Protein AF-A0A4Q2QUL0-F1 (afdb_monomer_lite)

Secondary structure (DSSP, 8-state):
-HIIIIIIS---GGGB-HHHHHHHHHT-SSGGGG--------TTS-HHHHHHHHHHHTTEEEEEETTEEEEEE----SS-S----TTTS-GGG--PPP----TTS-SEEEEEEE-TTT--EEEEEEEEETTEEESS--SSEEEEE-TT--SHHHHHHHHHHHHHHHHH-

Radius of gyration: 18.73 Å; chains: 1; bounding box: 38×49×44 Å

Sequence (169 aa):
VAHTWLIMGEQPVSSIDLYGLYSIAESLPDERLGYFDYTFDDENDSLGDRVQAICNAASVVAYWDDGVLTFTRDQKVDYPAAVFNRANMKTDEYKMTYEATLPGGYDGVQVSYVHPTTNNKTYINYRVLNGAIVEQEAENPNKLEIVGFRNEYQARERALRETKRLIYS

pLDDT: mean 89.58, std 9.8, range [46.41, 97.75]

Foldseek 3Di:
DCCLCCPVVVDDPQQEDPVQVVVLCVPDPDNLQQAFDADDPDPPCDSVNVVCLSQVSSQKHWDDDPSHTHIDHDDDDPDDPDDDDPVPDDVPPDDDDDDDDDPPDAQFAKEWAQEQVPRDIDIFIWGQDPNDIDRDHTPHHDYDYRHRHHDPVSRNVVRVVVRVVVNVD

Structure (mmCIF, N/CA/C/O backbone):
data_AF-A0A4Q2QUL0-F1
#
_entry.id   AF-A0A4Q2QUL0-F1
#
loop_
_atom_site.group_PDB
_atom_site.id
_atom_site.type_symbol
_atom_site.label_atom_id
_atom_site.label_alt_id
_atom_site.label_comp_id
_atom_site.label_asym_id
_atom_site.label_entity_id
_atom_site.label_seq_id
_atom_site.pdbx_PDB_ins_code
_atom_site.Cartn_x
_atom_site.Cartn_y
_atom_site.Cartn_z
_atom_site.occupancy
_atom_site.B_iso_or_equiv
_atom_site.auth_seq_id
_atom_site.auth_comp_id
_atom_site.auth_asym_id
_atom_site.auth_atom_id
_atom_site.pdbx_PDB_model_num
ATOM 1 N N . VAL A 1 1 ? 6.702 -0.985 -10.692 1.00 91.75 1 VAL A N 1
ATOM 2 C CA . VAL A 1 1 ? 7.655 -1.988 -10.156 1.00 91.75 1 VAL A CA 1
ATOM 3 C C . VAL A 1 1 ? 8.478 -2.637 -11.260 1.00 91.75 1 VAL A C 1
ATOM 5 O O . VAL A 1 1 ? 9.654 -2.323 -11.339 1.00 91.75 1 VAL A O 1
ATOM 8 N N . ALA A 1 2 ? 7.893 -3.464 -12.142 1.00 94.62 2 ALA A N 1
ATOM 9 C CA . ALA A 1 2 ? 8.657 -4.216 -13.152 1.00 94.62 2 ALA A CA 1
ATOM 10 C C . ALA A 1 2 ? 9.575 -3.336 -14.025 1.00 94.62 2 ALA A C 1
ATOM 12 O O . ALA A 1 2 ? 10.750 -3.647 -14.174 1.00 94.62 2 ALA A O 1
ATOM 13 N N . HIS A 1 3 ? 9.075 -2.200 -14.530 1.00 93.81 3 HIS A N 1
ATOM 14 C CA . HIS A 1 3 ? 9.897 -1.247 -15.287 1.00 93.81 3 HIS A CA 1
ATOM 15 C C . HIS A 1 3 ? 11.070 -0.692 -14.460 1.00 93.81 3 HIS A C 1
ATOM 17 O O . HIS A 1 3 ? 12.211 -0.717 -14.910 1.00 93.81 3 HIS A O 1
ATOM 23 N N . THR A 1 4 ? 10.805 -0.239 -13.232 1.00 93.88 4 THR A N 1
ATOM 24 C CA . THR A 1 4 ? 11.825 0.296 -12.317 1.00 93.88 4 THR A CA 1
ATOM 25 C C . THR A 1 4 ? 12.914 -0.737 -12.029 1.00 93.88 4 THR A C 1
ATOM 27 O O . THR A 1 4 ? 14.091 -0.422 -12.129 1.00 93.88 4 THR A O 1
ATOM 30 N N . TRP A 1 5 ? 12.538 -1.981 -11.731 1.00 96.06 5 TRP A N 1
ATOM 31 C CA . TRP A 1 5 ? 13.485 -3.036 -11.366 1.00 96.06 5 TRP A CA 1
ATOM 32 C C . TRP A 1 5 ? 14.295 -3.556 -12.559 1.00 96.06 5 TRP A C 1
ATOM 34 O O . TRP A 1 5 ? 15.522 -3.586 -12.516 1.00 96.06 5 TRP A O 1
ATOM 44 N N . LEU A 1 6 ? 13.611 -3.937 -13.640 1.00 96.88 6 LEU A N 1
ATOM 45 C CA . LEU A 1 6 ? 14.226 -4.629 -14.774 1.00 96.88 6 LEU A CA 1
ATOM 46 C C . LEU A 1 6 ? 14.892 -3.676 -15.765 1.00 96.88 6 LEU A C 1
ATOM 48 O O . LEU A 1 6 ? 15.935 -4.004 -16.316 1.00 96.88 6 LEU A O 1
ATOM 52 N N . ILE A 1 7 ? 14.277 -2.518 -16.021 1.00 95.88 7 ILE A N 1
ATOM 53 C CA . ILE A 1 7 ? 14.749 -1.587 -17.052 1.00 95.88 7 ILE A CA 1
ATOM 54 C C . ILE A 1 7 ? 15.657 -0.529 -16.438 1.00 95.88 7 ILE A C 1
ATOM 56 O O . ILE A 1 7 ? 16.779 -0.368 -16.893 1.00 95.88 7 ILE A O 1
ATOM 60 N N . MET A 1 8 ? 15.200 0.178 -15.398 1.00 92.81 8 MET A N 1
ATOM 61 C CA . MET A 1 8 ? 16.022 1.234 -14.784 1.00 92.81 8 MET A CA 1
ATOM 62 C C . MET A 1 8 ? 17.145 0.657 -13.918 1.00 92.81 8 MET A C 1
ATOM 64 O O . MET A 1 8 ? 18.230 1.222 -13.869 1.00 92.81 8 MET A O 1
ATOM 68 N N . GLY A 1 9 ? 16.876 -0.452 -13.226 1.00 93.62 9 GLY A N 1
ATOM 69 C CA . GLY A 1 9 ? 17.848 -1.135 -12.376 1.00 93.62 9 GLY A CA 1
ATOM 70 C C . GLY A 1 9 ? 18.701 -2.188 -13.085 1.00 93.62 9 GLY A C 1
ATOM 71 O O . GLY A 1 9 ? 19.570 -2.763 -12.434 1.00 93.62 9 GLY A O 1
ATOM 72 N N . GLU A 1 10 ? 18.424 -2.482 -14.362 1.00 96.25 10 GLU A N 1
ATOM 73 C CA . GLU A 1 10 ? 19.087 -3.530 -15.163 1.00 96.25 10 GLU A CA 1
ATOM 74 C C . GLU A 1 10 ? 19.160 -4.903 -14.461 1.00 96.25 10 GLU A C 1
ATOM 76 O O . GLU A 1 10 ? 20.088 -5.689 -14.660 1.00 96.25 10 GLU A O 1
ATOM 81 N N . GLN A 1 11 ? 18.178 -5.205 -13.606 1.00 96.69 11 GLN A N 1
ATOM 82 C CA . GLN A 1 11 ? 18.152 -6.452 -12.850 1.00 96.69 11 GLN A CA 1
ATOM 83 C C . GLN A 1 11 ? 17.639 -7.616 -13.709 1.00 96.69 11 GLN A C 1
ATOM 85 O O . GLN A 1 11 ? 16.767 -7.429 -14.565 1.00 96.69 11 GLN A O 1
ATOM 90 N N . PRO A 1 12 ? 18.138 -8.844 -13.486 1.00 96.62 12 PRO A N 1
ATOM 91 C CA . PRO A 1 12 ? 17.689 -10.001 -14.244 1.00 96.62 12 PRO A CA 1
ATOM 92 C C . PRO A 1 12 ? 16.231 -10.344 -13.919 1.00 96.62 12 PRO A C 1
ATOM 94 O O . PRO A 1 12 ? 15.792 -10.255 -12.778 1.00 96.62 12 PRO A O 1
ATOM 97 N N . VAL A 1 13 ? 15.489 -10.841 -14.911 1.00 96.56 13 VAL A N 1
ATOM 98 C CA . VAL A 1 13 ? 14.088 -11.272 -14.727 1.00 96.56 13 VAL A CA 1
ATOM 99 C C . VAL A 1 13 ? 13.950 -12.353 -13.649 1.00 96.56 13 VAL A C 1
ATOM 101 O O . VAL A 1 13 ? 12.934 -12.418 -12.971 1.00 96.56 13 VAL A O 1
ATOM 104 N N . SER A 1 14 ? 14.985 -13.171 -13.448 1.00 96.50 14 SER A N 1
ATOM 105 C CA . SER A 1 14 ? 15.007 -14.209 -12.416 1.00 96.50 14 SER A CA 1
ATOM 106 C C . SER A 1 14 ? 15.104 -13.678 -10.982 1.00 96.50 14 SER A C 1
ATOM 108 O O . SER A 1 14 ? 14.920 -14.465 -10.063 1.00 96.50 14 SER A O 1
ATOM 110 N N . SER A 1 15 ? 15.412 -12.393 -10.763 1.00 96.56 15 SER A N 1
ATOM 111 C CA . SER A 1 15 ? 15.513 -11.811 -9.414 1.00 96.56 15 SER A CA 1
ATOM 112 C C . SER A 1 15 ? 14.210 -11.194 -8.910 1.00 96.56 15 SER A C 1
ATOM 114 O O . SER A 1 15 ? 14.216 -10.541 -7.871 1.00 96.56 15 SER A O 1
ATOM 116 N N . ILE A 1 16 ? 13.096 -11.361 -9.625 1.00 97.75 16 ILE A N 1
ATOM 117 C CA . ILE A 1 16 ? 11.799 -10.795 -9.248 1.00 97.75 16 ILE A CA 1
ATOM 118 C C . ILE A 1 16 ? 10.670 -11.790 -9.515 1.00 97.75 16 ILE A C 1
ATOM 120 O O . ILE A 1 16 ? 10.583 -12.389 -10.587 1.00 97.75 16 ILE A O 1
ATOM 124 N N . ASP A 1 17 ? 9.757 -11.922 -8.556 1.00 97.50 17 ASP A N 1
ATOM 125 C CA . ASP A 1 17 ? 8.527 -12.686 -8.731 1.00 97.50 17 ASP A CA 1
ATOM 126 C C . ASP A 1 17 ? 7.503 -11.874 -9.541 1.00 97.50 17 ASP A C 1
ATOM 128 O O . ASP A 1 17 ? 6.627 -11.184 -9.008 1.00 97.50 17 ASP A O 1
ATOM 132 N N . LEU A 1 18 ? 7.627 -11.936 -10.871 1.00 96.75 18 LEU A N 1
ATOM 133 C CA . LEU A 1 18 ? 6.665 -11.306 -11.779 1.00 96.75 18 LEU A CA 1
ATOM 134 C C . LEU A 1 18 ? 5.269 -11.911 -11.643 1.00 96.75 18 LEU A C 1
ATOM 136 O O . LEU A 1 18 ? 4.283 -11.187 -11.769 1.00 96.75 18 LEU A O 1
ATOM 140 N N . TYR A 1 19 ? 5.174 -13.217 -11.394 1.00 96.69 19 TYR A N 1
ATOM 141 C CA . TYR A 1 19 ? 3.886 -13.889 -11.303 1.00 96.69 19 TYR A CA 1
ATOM 142 C C . TYR A 1 19 ? 3.096 -13.390 -10.091 1.00 96.69 19 TYR A C 1
ATOM 144 O O . TYR A 1 19 ? 1.944 -12.980 -10.246 1.00 96.69 19 TYR A O 1
ATOM 152 N N . GLY A 1 20 ? 3.714 -13.351 -8.907 1.00 95.56 20 GLY A N 1
ATOM 153 C CA . GLY A 1 20 ? 3.095 -12.804 -7.702 1.00 95.56 20 GLY A CA 1
ATOM 154 C C . GLY A 1 20 ? 2.738 -11.327 -7.855 1.00 95.56 20 GLY A C 1
ATOM 155 O O . GLY A 1 20 ? 1.630 -10.919 -7.500 1.00 95.56 20 GLY A O 1
ATOM 156 N N . LEU A 1 21 ? 3.619 -10.533 -8.473 1.00 95.88 21 LEU A N 1
ATOM 157 C CA . LEU A 1 21 ? 3.359 -9.118 -8.744 1.00 95.88 21 LEU A CA 1
ATOM 158 C C . LEU A 1 21 ? 2.114 -8.906 -9.624 1.00 95.88 21 LEU A C 1
ATOM 160 O O . LEU A 1 21 ? 1.253 -8.094 -9.279 1.00 95.88 21 LEU A O 1
ATOM 164 N N . TYR A 1 22 ? 2.001 -9.624 -10.746 1.00 96.06 22 TYR A N 1
ATOM 165 C CA . TYR A 1 22 ? 0.841 -9.509 -11.636 1.00 96.06 22 TYR A CA 1
ATOM 166 C C . TYR A 1 22 ? -0.427 -10.096 -11.014 1.00 96.06 22 TYR A C 1
ATOM 168 O O . TYR A 1 22 ? -1.487 -9.489 -11.134 1.00 96.06 22 TYR A O 1
ATOM 176 N N . SER A 1 23 ? -0.312 -11.195 -10.266 1.00 95.75 23 SER A N 1
ATOM 177 C CA . SER A 1 23 ? -1.441 -11.777 -9.530 1.00 95.75 23 SER A CA 1
ATOM 178 C C . SER A 1 23 ? -2.043 -10.776 -8.538 1.00 95.75 23 SER A C 1
ATOM 180 O O . SER A 1 23 ? -3.261 -10.654 -8.437 1.00 95.75 23 SER A O 1
ATOM 182 N N . ILE A 1 24 ? -1.200 -10.009 -7.834 1.00 95.50 24 ILE A N 1
ATOM 183 C CA . ILE A 1 24 ? -1.653 -8.938 -6.934 1.00 95.50 24 ILE A CA 1
ATOM 184 C C . ILE A 1 24 ? -2.342 -7.811 -7.710 1.00 95.50 24 ILE A C 1
ATOM 186 O O . ILE A 1 24 ? -3.359 -7.292 -7.249 1.00 95.50 24 ILE A O 1
ATOM 190 N N . ALA A 1 25 ? -1.793 -7.415 -8.862 1.00 94.81 25 ALA A N 1
ATOM 191 C CA . ALA A 1 25 ? -2.374 -6.362 -9.691 1.00 94.81 25 ALA A CA 1
ATOM 192 C C . ALA A 1 25 ? -3.772 -6.749 -10.207 1.00 94.81 25 ALA A C 1
ATOM 194 O O . ALA A 1 25 ? -4.689 -5.932 -10.163 1.00 94.81 25 ALA A O 1
ATOM 195 N N . GLU A 1 26 ? -3.953 -8.001 -10.629 1.00 95.06 26 GLU A N 1
ATOM 196 C CA . GLU A 1 26 ? -5.247 -8.542 -11.064 1.00 95.06 26 GLU A CA 1
ATOM 197 C C . GLU A 1 26 ? -6.239 -8.708 -9.907 1.00 95.06 26 GLU A C 1
ATOM 199 O O . GLU A 1 26 ? -7.446 -8.571 -10.099 1.00 95.06 26 GLU A O 1
ATOM 204 N N . SER A 1 27 ? -5.753 -8.961 -8.688 1.00 93.31 27 SER A N 1
ATOM 205 C CA . SER A 1 27 ? -6.601 -9.113 -7.502 1.00 93.31 27 SER A CA 1
ATOM 206 C C . SER A 1 27 ? -7.018 -7.776 -6.869 1.00 93.31 27 SER A C 1
ATOM 208 O O . SER A 1 27 ? -7.596 -7.762 -5.774 1.00 93.31 27 SER A O 1
ATOM 210 N N . LEU A 1 28 ? -6.667 -6.633 -7.465 1.00 92.81 28 LEU A N 1
ATOM 211 C CA . LEU A 1 28 ? -7.102 -5.336 -6.959 1.00 92.81 28 LEU A CA 1
ATOM 212 C C . LEU A 1 28 ? -8.623 -5.196 -7.148 1.00 92.81 28 LEU A C 1
ATOM 214 O O . LEU A 1 28 ? -9.119 -5.392 -8.253 1.00 92.81 28 LEU A O 1
ATOM 218 N N . PRO A 1 29 ? -9.386 -4.814 -6.104 1.00 91.75 29 PRO A N 1
ATOM 219 C CA . PRO A 1 29 ? -10.831 -4.618 -6.241 1.00 91.75 29 PRO A CA 1
ATOM 220 C C . PRO A 1 29 ? -11.180 -3.429 -7.148 1.00 91.75 29 PRO A C 1
ATOM 222 O O . PRO A 1 29 ? -12.301 -3.337 -7.635 1.00 91.75 29 PRO A O 1
ATOM 225 N N . ASP A 1 30 ? -10.231 -2.513 -7.342 1.00 94.06 30 ASP A N 1
ATOM 226 C CA . ASP A 1 30 ? -10.341 -1.351 -8.211 1.00 94.06 30 ASP A CA 1
ATOM 227 C C . ASP A 1 30 ? -8.951 -1.027 -8.775 1.00 94.06 30 ASP A C 1
ATOM 229 O O . ASP A 1 30 ? -7.973 -0.950 -8.022 1.00 94.06 30 ASP A O 1
ATOM 233 N N . GLU A 1 31 ? -8.858 -0.831 -10.090 1.00 92.31 31 GLU A N 1
ATOM 234 C CA . GLU A 1 31 ? -7.598 -0.569 -10.796 1.00 92.31 31 GLU A CA 1
ATOM 235 C C . GLU A 1 31 ? -6.879 0.690 -10.293 1.00 92.31 31 GLU A C 1
ATOM 237 O O . GLU A 1 31 ? -5.648 0.746 -10.281 1.00 92.31 31 GLU A O 1
ATOM 242 N N . ARG A 1 32 ? -7.634 1.681 -9.797 1.00 94.00 32 ARG A N 1
ATOM 243 C CA . ARG A 1 32 ? -7.089 2.956 -9.316 1.00 94.00 32 ARG A CA 1
ATOM 244 C C . ARG A 1 32 ? -6.202 2.774 -8.093 1.00 94.00 32 ARG A C 1
ATOM 246 O O . ARG A 1 32 ? -5.395 3.654 -7.812 1.00 94.00 32 ARG A O 1
ATOM 253 N N . LEU A 1 33 ? -6.329 1.656 -7.372 1.00 93.50 33 LEU A N 1
ATOM 254 C CA . LEU A 1 33 ? -5.462 1.316 -6.243 1.00 93.50 33 LEU A CA 1
ATOM 255 C C . LEU A 1 33 ? -4.043 0.931 -6.678 1.00 93.50 33 LEU A C 1
ATOM 257 O O . LEU A 1 33 ? -3.127 1.025 -5.868 1.00 93.50 33 LEU A O 1
ATOM 261 N N . GLY A 1 34 ? -3.855 0.539 -7.941 1.00 92.38 34 GLY A N 1
ATOM 262 C CA . GLY A 1 34 ? -2.551 0.213 -8.518 1.00 92.38 34 GLY A CA 1
ATOM 263 C C . GLY A 1 34 ? -1.834 1.405 -9.153 1.00 92.38 34 GLY A C 1
ATOM 264 O O . GLY A 1 34 ? -0.725 1.243 -9.659 1.00 92.38 34 GLY A O 1
ATOM 265 N N . TYR A 1 35 ? -2.447 2.593 -9.166 1.00 94.44 35 TYR A N 1
ATOM 266 C CA . TYR A 1 35 ? -1.843 3.778 -9.769 1.00 94.44 35 TYR A CA 1
ATOM 267 C C . TYR A 1 35 ? -0.718 4.330 -8.895 1.00 94.44 35 TYR A C 1
ATOM 269 O O . TYR A 1 35 ? -0.812 4.367 -7.669 1.00 94.44 35 TYR A O 1
ATOM 277 N N . PHE A 1 36 ? 0.340 4.803 -9.539 1.00 94.56 36 PHE A N 1
ATOM 278 C CA . PHE A 1 36 ? 1.457 5.457 -8.877 1.00 94.56 36 PHE A CA 1
ATOM 279 C C . PHE A 1 36 ? 1.965 6.569 -9.783 1.00 94.56 36 PHE A C 1
ATOM 281 O O . PHE A 1 36 ? 2.365 6.306 -10.917 1.00 94.56 36 PHE A O 1
ATOM 288 N N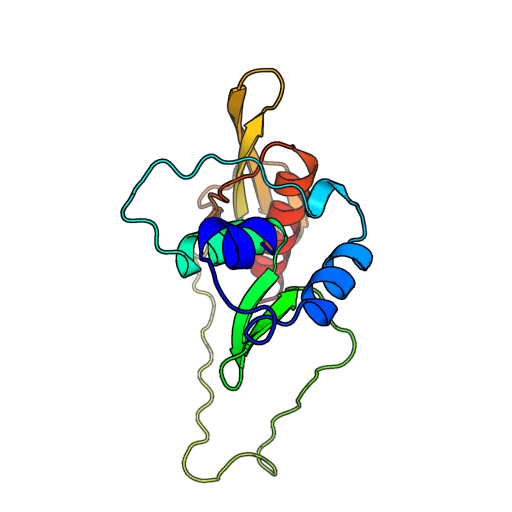 . ASP A 1 37 ? 1.927 7.802 -9.289 1.00 92.12 37 ASP A N 1
ATOM 289 C CA . ASP A 1 37 ? 2.374 8.974 -10.036 1.00 92.12 37 ASP A CA 1
ATOM 290 C C . ASP A 1 37 ? 3.333 9.792 -9.175 1.00 92.12 37 ASP A C 1
ATOM 292 O O . ASP A 1 37 ? 2.932 10.527 -8.271 1.00 92.12 37 ASP A O 1
ATOM 296 N N . TYR A 1 38 ? 4.620 9.589 -9.432 1.00 90.94 38 TYR A N 1
ATOM 297 C CA . TYR A 1 38 ? 5.710 10.261 -8.751 1.00 90.94 38 TYR A CA 1
ATOM 298 C C . TYR A 1 38 ? 6.954 10.244 -9.634 1.00 90.94 38 TYR A C 1
ATOM 300 O O . TYR A 1 38 ? 7.206 9.267 -10.346 1.00 90.94 38 TYR A O 1
ATOM 308 N N . THR A 1 39 ? 7.751 11.302 -9.543 1.00 90.12 39 THR A N 1
ATOM 309 C CA . THR A 1 39 ? 9.060 11.381 -10.188 1.00 90.12 39 THR A CA 1
ATOM 310 C C . THR A 1 39 ? 10.124 11.239 -9.115 1.00 90.12 39 THR A C 1
ATOM 312 O O . THR A 1 39 ? 10.180 12.057 -8.206 1.00 90.12 39 THR A O 1
ATOM 315 N N . PHE A 1 40 ? 10.970 10.219 -9.234 1.00 90.06 40 PHE A N 1
ATOM 316 C CA . PHE A 1 40 ? 12.162 10.085 -8.399 1.00 90.06 40 PHE A CA 1
ATOM 317 C C . PHE A 1 40 ? 13.257 10.998 -8.954 1.00 90.06 40 PHE A C 1
ATOM 319 O O . PHE A 1 40 ? 13.854 10.682 -9.987 1.00 90.06 40 PHE A O 1
ATOM 326 N N . ASP A 1 41 ? 13.468 12.138 -8.309 1.00 87.56 41 ASP A N 1
ATOM 327 C CA . ASP A 1 41 ? 14.453 13.156 -8.677 1.00 87.56 41 ASP A CA 1
ATOM 328 C C . ASP A 1 41 ? 15.708 13.140 -7.791 1.00 87.56 41 ASP A C 1
ATOM 330 O O . ASP A 1 41 ? 16.743 13.662 -8.205 1.00 87.56 41 ASP A O 1
ATOM 334 N N . ASP A 1 42 ? 15.652 12.493 -6.625 1.00 87.38 42 ASP A N 1
ATOM 335 C CA . ASP A 1 42 ? 16.817 12.267 -5.771 1.00 87.38 42 ASP A CA 1
ATOM 336 C C . ASP A 1 42 ? 17.662 11.088 -6.289 1.00 87.38 42 ASP A C 1
ATOM 338 O O . ASP A 1 42 ? 17.182 9.966 -6.491 1.00 87.38 42 ASP A O 1
ATOM 342 N N . GLU A 1 43 ? 18.951 11.335 -6.516 1.00 82.44 43 GLU A N 1
ATOM 343 C CA . GLU A 1 43 ? 19.919 10.309 -6.918 1.00 82.44 43 GLU A CA 1
ATOM 344 C C . GLU A 1 43 ? 20.214 9.323 -5.776 1.00 82.44 43 GLU A C 1
ATOM 346 O O . GLU A 1 43 ? 20.557 8.169 -6.031 1.00 82.44 43 GLU A O 1
ATOM 351 N N . ASN A 1 44 ? 20.031 9.745 -4.522 1.00 87.69 44 ASN A N 1
ATOM 352 C CA . ASN A 1 44 ? 20.279 8.912 -3.347 1.00 87.69 44 ASN A CA 1
ATOM 353 C C . ASN A 1 44 ? 19.177 7.875 -3.097 1.00 87.69 44 ASN A C 1
ATOM 355 O O . ASN A 1 44 ? 19.402 6.935 -2.333 1.00 87.69 44 ASN A O 1
ATOM 359 N N . ASP A 1 45 ? 18.009 8.015 -3.733 1.00 89.50 45 ASP A N 1
ATOM 360 C CA . ASP A 1 45 ? 16.938 7.027 -3.634 1.00 89.50 45 ASP A CA 1
ATOM 361 C C . ASP A 1 45 ? 17.395 5.711 -4.266 1.00 89.50 45 ASP A C 1
ATOM 363 O O . ASP A 1 45 ? 17.483 5.587 -5.497 1.00 89.50 45 ASP A O 1
ATOM 367 N N . SER A 1 46 ? 17.650 4.706 -3.426 1.00 93.06 46 SER A N 1
ATOM 368 C CA . SER A 1 46 ? 18.087 3.397 -3.894 1.00 93.06 46 SER A CA 1
ATOM 369 C C . SER A 1 46 ? 17.004 2.717 -4.737 1.00 93.06 46 SER A C 1
ATOM 371 O O . SER A 1 46 ? 15.808 2.995 -4.619 1.00 93.06 46 SER A O 1
ATOM 373 N N . LEU A 1 47 ? 17.401 1.758 -5.578 1.00 93.75 47 LEU A N 1
ATOM 374 C CA . LEU A 1 47 ? 16.445 0.973 -6.364 1.00 93.75 47 LEU A CA 1
ATOM 375 C C . LEU A 1 47 ? 15.398 0.276 -5.475 1.00 93.75 47 LEU A C 1
ATOM 377 O O . LEU A 1 47 ? 14.220 0.222 -5.833 1.00 93.75 47 LEU A O 1
ATOM 381 N N . GLY A 1 48 ? 15.828 -0.229 -4.314 1.00 93.25 48 GLY A N 1
ATOM 382 C CA . GLY A 1 48 ? 14.954 -0.860 -3.329 1.00 93.25 48 GLY A CA 1
ATOM 383 C C . GLY A 1 48 ? 13.940 0.121 -2.747 1.00 93.25 48 GLY A C 1
ATOM 384 O O . GLY A 1 48 ? 12.752 -0.192 -2.728 1.00 93.25 48 GLY A O 1
ATOM 385 N N . ASP A 1 49 ? 14.375 1.325 -2.370 1.00 94.19 49 ASP A N 1
ATOM 386 C CA . ASP A 1 49 ? 13.491 2.360 -1.814 1.00 94.19 49 ASP A CA 1
ATOM 387 C C . ASP A 1 49 ? 12.447 2.817 -2.834 1.00 94.19 49 ASP A C 1
ATOM 389 O O . ASP A 1 49 ? 11.265 2.943 -2.511 1.00 94.19 49 ASP A O 1
ATOM 393 N N . ARG A 1 50 ? 12.849 2.965 -4.103 1.00 95.19 50 ARG A N 1
ATOM 394 C CA . ARG A 1 50 ? 11.929 3.279 -5.206 1.00 95.19 50 ARG A CA 1
ATOM 395 C C . ARG A 1 50 ? 10.867 2.197 -5.372 1.00 95.19 50 ARG A C 1
ATOM 397 O O . ARG A 1 50 ? 9.681 2.506 -5.493 1.00 95.19 50 ARG A O 1
ATOM 404 N N . VAL A 1 51 ? 11.265 0.922 -5.370 1.00 95.94 51 VAL A N 1
ATOM 405 C CA . VAL A 1 51 ? 10.309 -0.192 -5.450 1.00 95.94 51 VAL A CA 1
ATOM 406 C C . VAL A 1 51 ? 9.401 -0.221 -4.226 1.00 95.94 51 VAL A C 1
ATOM 408 O O . VAL A 1 51 ? 8.187 -0.344 -4.389 1.00 95.94 51 VAL A O 1
ATOM 411 N N . GLN A 1 52 ? 9.955 -0.041 -3.029 1.00 95.12 52 GLN A N 1
ATOM 412 C CA . GLN A 1 52 ? 9.192 -0.016 -1.790 1.00 95.12 52 GLN A CA 1
ATOM 413 C C . GLN A 1 52 ? 8.159 1.116 -1.793 1.00 95.12 52 GLN A C 1
ATOM 415 O O . GLN A 1 52 ? 7.013 0.883 -1.414 1.00 95.12 52 GLN A O 1
ATOM 420 N N . ALA A 1 53 ? 8.512 2.309 -2.277 1.00 95.12 53 ALA A N 1
ATOM 421 C CA . ALA A 1 53 ? 7.591 3.435 -2.413 1.00 95.12 53 ALA A CA 1
ATOM 422 C C . ALA A 1 53 ? 6.429 3.115 -3.369 1.00 95.12 53 ALA A C 1
ATOM 424 O O . ALA A 1 53 ? 5.266 3.339 -3.022 1.00 95.12 53 ALA A O 1
ATOM 425 N N . ILE A 1 54 ? 6.723 2.520 -4.533 1.00 96.06 54 ILE A N 1
ATOM 426 C CA . ILE A 1 54 ? 5.697 2.100 -5.502 1.00 96.06 54 ILE A CA 1
ATOM 427 C C . ILE A 1 54 ? 4.776 1.032 -4.896 1.00 96.06 54 ILE A C 1
ATOM 429 O O . ILE A 1 54 ? 3.553 1.131 -5.000 1.00 96.06 54 ILE A O 1
ATOM 433 N N . CYS A 1 55 ? 5.343 0.011 -4.252 1.00 96.06 55 CYS A N 1
ATOM 434 C CA . CYS A 1 55 ? 4.582 -1.063 -3.616 1.00 96.06 55 CYS A CA 1
ATOM 435 C C . CYS A 1 55 ? 3.708 -0.533 -2.472 1.00 96.06 55 CYS A C 1
ATOM 437 O O . CYS A 1 55 ? 2.532 -0.892 -2.373 1.00 96.06 55 CYS A O 1
ATOM 439 N N . ASN A 1 56 ? 4.238 0.382 -1.660 1.00 95.06 56 ASN A N 1
ATOM 440 C CA . ASN A 1 56 ? 3.524 0.968 -0.533 1.00 95.06 56 ASN A CA 1
ATOM 441 C C . ASN A 1 56 ? 2.228 1.673 -0.967 1.00 95.06 56 ASN A C 1
ATOM 443 O O . ASN A 1 56 ? 1.209 1.545 -0.281 1.00 95.06 56 ASN A O 1
ATOM 447 N N . ALA A 1 57 ? 2.224 2.344 -2.126 1.00 94.44 57 ALA A N 1
ATOM 448 C CA . ALA A 1 57 ? 1.021 2.969 -2.680 1.00 94.44 57 ALA A CA 1
ATOM 449 C C . ALA A 1 57 ? -0.111 1.953 -2.934 1.00 94.44 57 ALA A C 1
ATOM 451 O O . ALA A 1 57 ? -1.271 2.218 -2.624 1.00 94.44 57 ALA A O 1
ATOM 452 N N . ALA A 1 58 ? 0.224 0.744 -3.384 1.00 94.19 58 ALA A N 1
ATOM 453 C CA . ALA A 1 58 ? -0.738 -0.343 -3.580 1.00 94.19 58 ALA A CA 1
ATOM 454 C C . ALA A 1 58 ? -1.027 -1.161 -2.300 1.00 94.19 58 ALA A C 1
ATOM 456 O O . ALA A 1 58 ? -1.748 -2.161 -2.345 1.00 94.19 58 ALA A O 1
ATOM 457 N N . SER A 1 59 ? -0.498 -0.744 -1.140 1.00 93.50 59 SER A N 1
ATOM 458 C CA . SER A 1 59 ? -0.501 -1.529 0.110 1.00 93.50 59 SER A CA 1
ATOM 459 C C . SER A 1 59 ? 0.180 -2.891 -0.064 1.00 93.50 59 SER A C 1
ATOM 461 O O . SER A 1 59 ? -0.292 -3.911 0.430 1.00 93.50 59 SER A O 1
ATOM 463 N N . VAL A 1 60 ? 1.271 -2.920 -0.822 1.00 95.62 60 VAL A N 1
ATOM 464 C CA . VAL A 1 60 ? 2.093 -4.104 -1.065 1.00 95.62 60 VAL A CA 1
ATOM 465 C C . VAL A 1 60 ? 3.408 -3.943 -0.320 1.00 95.62 60 VAL A C 1
ATOM 467 O O . VAL A 1 60 ? 4.014 -2.873 -0.327 1.00 95.62 60 VAL A O 1
ATOM 470 N N . VAL A 1 61 ? 3.854 -5.020 0.312 1.00 94.88 61 VAL A N 1
ATOM 471 C CA . VAL A 1 61 ? 5.184 -5.129 0.902 1.00 94.88 61 VAL A CA 1
ATOM 472 C C . VAL A 1 61 ? 6.061 -5.896 -0.075 1.00 94.88 61 VAL A C 1
ATOM 474 O O . VAL A 1 61 ? 5.685 -6.984 -0.516 1.00 94.88 61 VAL A O 1
ATOM 477 N N . ALA A 1 62 ? 7.208 -5.317 -0.422 1.00 95.31 62 ALA A N 1
ATOM 478 C CA . ALA A 1 62 ? 8.262 -6.000 -1.152 1.00 95.31 62 ALA A CA 1
ATOM 479 C C . ALA A 1 62 ? 9.293 -6.526 -0.147 1.00 95.31 62 ALA A C 1
ATOM 481 O O . ALA A 1 62 ? 9.647 -5.835 0.807 1.00 95.31 62 ALA A O 1
ATOM 482 N N . TYR A 1 63 ? 9.758 -7.754 -0.335 1.00 94.88 63 TYR A N 1
ATOM 483 C CA . TYR A 1 63 ? 10.767 -8.364 0.525 1.00 94.88 63 TYR A CA 1
ATOM 484 C C . TYR A 1 63 ? 11.619 -9.353 -0.266 1.00 94.88 63 TYR A C 1
ATOM 486 O O . TYR A 1 63 ? 11.241 -9.806 -1.344 1.00 94.88 63 TYR A O 1
ATOM 494 N N . TRP A 1 64 ? 12.791 -9.673 0.272 1.00 94.94 64 TRP A N 1
ATOM 495 C CA . TRP A 1 64 ? 13.680 -10.668 -0.312 1.00 94.94 64 TRP A CA 1
ATOM 496 C C . TRP A 1 64 ? 13.344 -12.057 0.210 1.00 94.94 64 TRP A C 1
ATOM 498 O O . TRP A 1 64 ? 13.335 -12.271 1.421 1.00 94.94 64 TRP A O 1
ATOM 508 N N . ASP A 1 65 ? 13.123 -12.988 -0.711 1.00 95.06 65 ASP A N 1
ATOM 509 C CA . ASP A 1 65 ? 12.973 -14.410 -0.428 1.00 95.06 65 ASP A CA 1
ATOM 510 C C . ASP A 1 65 ? 13.926 -15.195 -1.329 1.00 95.06 65 ASP A C 1
ATOM 512 O O . ASP A 1 65 ? 13.820 -15.131 -2.549 1.00 95.06 65 ASP A O 1
ATOM 516 N N . ASP A 1 66 ? 14.926 -15.839 -0.728 1.00 93.44 66 ASP A N 1
ATOM 517 C CA . ASP A 1 66 ? 15.973 -16.611 -1.420 1.00 93.44 66 ASP A CA 1
ATOM 518 C C . ASP A 1 66 ? 16.588 -15.915 -2.661 1.00 93.44 66 ASP A C 1
ATOM 520 O O . ASP A 1 66 ? 16.788 -16.502 -3.722 1.00 93.44 66 ASP A O 1
ATOM 524 N N . GLY A 1 67 ? 16.865 -14.609 -2.549 1.00 92.25 67 GLY A N 1
ATOM 525 C CA . GLY A 1 67 ? 17.442 -13.815 -3.644 1.00 92.25 67 GLY A CA 1
ATOM 526 C C . GLY A 1 67 ? 16.454 -13.414 -4.748 1.00 92.25 67 GLY A C 1
ATOM 527 O O . GLY A 1 67 ? 16.871 -12.851 -5.761 1.00 92.25 67 GLY A O 1
ATOM 528 N N . VAL A 1 68 ? 15.157 -13.648 -4.543 1.00 96.62 68 VAL A N 1
ATOM 529 C CA . VAL A 1 68 ? 14.062 -13.200 -5.405 1.00 96.62 68 VAL A CA 1
ATOM 530 C C . VAL A 1 68 ? 13.254 -12.124 -4.683 1.00 96.62 68 VAL A C 1
ATOM 532 O O . VAL A 1 68 ? 12.785 -12.302 -3.556 1.00 96.62 68 VAL A O 1
ATOM 535 N N . LEU A 1 69 ? 13.084 -10.981 -5.341 1.00 97.19 69 LEU A N 1
ATOM 536 C CA . LEU A 1 69 ? 12.223 -9.909 -4.872 1.00 97.19 69 LEU A CA 1
ATOM 537 C C . LEU A 1 69 ? 10.762 -10.347 -4.994 1.00 97.19 69 LEU A C 1
ATOM 539 O O . LEU A 1 69 ? 10.231 -10.489 -6.098 1.00 97.19 69 LEU A O 1
ATOM 543 N N . THR A 1 70 ? 10.135 -10.548 -3.844 1.00 96.75 70 THR A N 1
ATOM 544 C CA . THR A 1 70 ? 8.802 -11.128 -3.697 1.00 96.75 70 THR A CA 1
ATOM 545 C C . THR A 1 70 ? 7.845 -10.105 -3.095 1.00 96.75 70 THR A C 1
ATOM 547 O O . THR A 1 70 ? 8.256 -9.159 -2.418 1.00 96.75 70 THR A O 1
ATOM 550 N N . PHE A 1 71 ? 6.551 -10.267 -3.373 1.00 96.81 71 PHE A N 1
ATOM 551 C CA . PHE A 1 71 ? 5.524 -9.291 -3.031 1.00 96.81 71 PHE A CA 1
ATOM 552 C C . PHE A 1 71 ? 4.386 -9.940 -2.261 1.00 96.81 71 PHE A C 1
ATOM 554 O O . PHE A 1 71 ? 3.910 -11.018 -2.606 1.00 96.81 71 PHE A O 1
ATOM 561 N N . THR A 1 72 ? 3.890 -9.252 -1.241 1.00 94.12 72 THR A N 1
ATOM 562 C CA . THR A 1 72 ? 2.646 -9.630 -0.568 1.00 94.12 72 THR A CA 1
ATOM 563 C C . THR A 1 72 ? 1.808 -8.393 -0.331 1.00 94.12 72 THR A C 1
ATOM 565 O O . THR A 1 72 ? 2.290 -7.381 0.178 1.00 94.12 72 THR A O 1
ATOM 568 N N . ARG A 1 73 ? 0.533 -8.463 -0.712 1.00 93.12 73 ARG A N 1
ATOM 569 C CA . ARG A 1 73 ? -0.412 -7.387 -0.444 1.00 93.12 73 ARG A CA 1
ATOM 570 C C . ARG A 1 73 ? -0.932 -7.483 0.980 1.00 93.12 73 ARG A C 1
ATOM 572 O O . ARG A 1 73 ? -1.421 -8.524 1.409 1.00 93.12 73 ARG A O 1
ATOM 579 N N . ASP A 1 74 ? -0.886 -6.357 1.663 1.00 90.00 74 ASP A N 1
ATOM 580 C CA . ASP A 1 74 ? -1.442 -6.172 2.984 1.00 90.00 74 ASP A CA 1
ATOM 581 C C . ASP A 1 74 ? -2.969 -6.025 2.904 1.00 90.00 74 ASP A C 1
ATOM 583 O O . ASP A 1 74 ? -3.528 -4.974 2.567 1.00 90.00 74 ASP A O 1
ATOM 587 N N . GLN A 1 75 ? -3.655 -7.136 3.149 1.00 86.44 75 GLN A N 1
ATOM 588 C CA . GLN A 1 75 ? -5.104 -7.238 3.070 1.00 86.44 75 GLN A CA 1
ATOM 589 C C . GLN A 1 75 ? -5.636 -8.208 4.118 1.00 86.44 75 GLN A C 1
ATOM 591 O O . GLN A 1 75 ? -4.907 -9.035 4.665 1.00 86.44 75 GLN A O 1
ATOM 596 N N . LYS A 1 76 ? -6.940 -8.122 4.385 1.00 82.88 76 LYS A N 1
ATOM 597 C CA . LYS A 1 76 ? -7.611 -9.096 5.241 1.00 82.88 76 LYS A CA 1
ATOM 598 C C . LYS A 1 76 ? -7.510 -10.482 4.598 1.00 82.88 76 LYS A C 1
ATOM 600 O O . LYS A 1 76 ? -7.872 -10.642 3.436 1.00 82.88 76 LYS A O 1
ATOM 605 N N . VAL A 1 77 ? -7.080 -11.467 5.379 1.00 82.75 77 VAL A N 1
ATOM 606 C CA . VAL A 1 77 ? -7.050 -12.880 4.987 1.00 82.75 77 VAL A CA 1
ATOM 607 C C . VAL A 1 77 ? -7.994 -13.653 5.904 1.00 82.75 77 VAL A C 1
ATOM 609 O O . VAL A 1 77 ? -7.959 -13.461 7.119 1.00 82.75 77 VAL A O 1
ATOM 612 N N . ASP A 1 78 ? -8.853 -14.503 5.338 1.00 82.94 78 ASP A N 1
ATOM 613 C CA . ASP A 1 78 ? -9.816 -15.289 6.124 1.00 82.94 78 ASP A CA 1
ATOM 614 C C . ASP A 1 78 ? -9.156 -16.467 6.855 1.00 82.94 78 ASP A C 1
ATOM 616 O O . ASP A 1 78 ? -9.578 -16.839 7.949 1.00 82.94 78 ASP A O 1
ATOM 620 N N . TYR A 1 79 ? -8.092 -17.025 6.271 1.00 84.00 79 TYR A N 1
ATOM 621 C CA . TYR A 1 79 ? -7.323 -18.127 6.841 1.00 84.00 79 TYR A CA 1
ATOM 622 C C . TYR A 1 79 ? -5.858 -17.716 7.014 1.00 84.00 79 TYR A C 1
ATOM 624 O O . TYR A 1 79 ? -5.207 -17.376 6.025 1.00 84.00 79 TYR A O 1
ATOM 632 N N . PRO A 1 80 ? -5.309 -17.739 8.240 1.00 79.94 80 PRO A N 1
ATOM 633 C CA . PRO A 1 80 ? -3.917 -17.373 8.461 1.00 79.94 80 PRO A CA 1
ATOM 634 C C . PRO A 1 80 ? -2.983 -18.361 7.753 1.00 79.94 80 PRO A C 1
ATOM 636 O O . PRO A 1 80 ? -3.183 -19.573 7.825 1.00 79.94 80 PRO A O 1
ATOM 639 N N . ALA A 1 81 ? -1.936 -17.843 7.107 1.00 80.69 81 ALA A N 1
ATOM 640 C CA . ALA A 1 81 ? -0.944 -18.665 6.409 1.00 80.69 81 ALA A CA 1
ATOM 641 C C . ALA A 1 81 ? -0.137 -19.563 7.366 1.00 80.69 81 ALA A C 1
ATOM 643 O O . ALA A 1 81 ? 0.278 -20.658 6.996 1.00 80.69 81 ALA A O 1
ATOM 644 N N . ALA A 1 82 ? 0.062 -19.113 8.607 1.00 81.12 82 ALA A N 1
ATOM 645 C CA . ALA A 1 82 ? 0.729 -19.870 9.655 1.00 81.12 82 ALA A CA 1
ATOM 646 C C . ALA A 1 82 ? 0.049 -19.630 11.007 1.00 81.12 82 ALA A C 1
ATOM 648 O O . ALA A 1 82 ? -0.355 -18.511 11.326 1.00 81.12 82 ALA A O 1
ATOM 649 N N . VAL A 1 83 ? -0.053 -20.687 11.815 1.00 81.50 83 VAL A N 1
ATOM 650 C CA . VAL A 1 83 ? -0.549 -20.621 13.194 1.00 81.50 83 VAL A CA 1
ATOM 651 C C . VAL A 1 83 ? 0.567 -21.083 14.115 1.00 81.50 83 VAL A C 1
ATOM 653 O O . VAL A 1 83 ? 0.959 -22.248 14.073 1.00 81.50 83 VAL A O 1
ATOM 656 N N . PHE A 1 84 ? 1.060 -20.186 14.964 1.00 80.62 84 PHE A N 1
ATOM 657 C CA . PHE A 1 84 ? 2.055 -20.510 15.981 1.00 80.62 84 PHE A CA 1
ATOM 658 C C . PHE A 1 84 ? 1.376 -20.801 17.322 1.00 80.62 84 PHE A C 1
ATOM 660 O O . PHE A 1 84 ? 0.471 -20.090 17.754 1.00 80.62 84 PHE A O 1
ATOM 667 N N . ASN A 1 85 ? 1.797 -21.876 17.977 1.00 80.81 85 ASN A N 1
ATOM 668 C CA . ASN A 1 85 ? 1.345 -22.303 19.289 1.00 80.81 85 ASN A CA 1
ATOM 669 C C . ASN A 1 85 ? 2.527 -22.876 20.088 1.00 80.81 85 ASN A C 1
ATOM 671 O O . ASN A 1 85 ? 3.605 -23.144 19.561 1.00 80.81 85 ASN A O 1
ATOM 675 N N . ARG A 1 86 ? 2.323 -23.117 21.386 1.00 74.56 86 ARG A N 1
ATOM 676 C CA . ARG A 1 86 ? 3.382 -23.665 22.251 1.00 74.56 86 ARG A CA 1
ATOM 677 C C . ARG A 1 86 ? 3.920 -25.030 21.800 1.00 74.56 86 ARG A C 1
ATOM 679 O O . ARG A 1 86 ? 5.004 -25.397 22.229 1.00 74.56 86 ARG A O 1
ATOM 686 N N . ALA A 1 87 ? 3.175 -25.784 20.991 1.00 79.81 87 ALA A N 1
ATOM 687 C CA . ALA A 1 87 ? 3.584 -27.100 20.505 1.00 79.81 87 ALA A CA 1
ATOM 688 C C . ALA A 1 87 ? 4.436 -27.041 19.223 1.00 79.81 87 ALA A C 1
ATOM 690 O O . ALA A 1 87 ? 5.100 -28.024 18.908 1.00 79.81 87 ALA A O 1
ATOM 691 N N . ASN A 1 88 ? 4.422 -25.924 18.487 1.00 80.69 88 ASN A N 1
ATOM 692 C CA . ASN A 1 88 ? 5.153 -25.759 17.226 1.00 80.69 88 ASN A CA 1
ATOM 693 C C . ASN A 1 88 ? 6.214 -24.640 17.249 1.00 80.69 88 ASN A C 1
ATOM 695 O O . ASN A 1 88 ? 6.893 -24.428 16.247 1.00 80.69 88 ASN A O 1
ATOM 699 N N . MET A 1 89 ? 6.396 -23.962 18.387 1.00 75.19 89 MET A N 1
ATOM 700 C CA . MET A 1 89 ? 7.499 -23.025 18.623 1.00 75.19 89 MET A CA 1
ATOM 701 C C . MET A 1 89 ? 8.661 -23.713 19.353 1.00 75.19 89 MET A C 1
ATOM 703 O O . MET A 1 89 ? 8.450 -24.599 20.181 1.00 75.19 89 MET A O 1
ATOM 707 N N . LYS A 1 90 ? 9.902 -23.287 19.079 1.00 77.06 90 LYS A N 1
ATOM 708 C CA . LYS A 1 90 ? 11.072 -23.742 19.845 1.00 77.06 90 LYS A CA 1
ATOM 709 C C . LYS A 1 90 ? 10.957 -23.298 21.308 1.00 77.06 90 LYS A C 1
ATOM 711 O O . LYS A 1 90 ? 10.702 -22.130 21.591 1.00 77.06 90 LYS A O 1
ATOM 716 N N . THR A 1 91 ? 11.178 -24.239 22.226 1.00 65.12 91 THR A N 1
ATOM 717 C CA . THR A 1 91 ? 10.954 -24.081 23.674 1.00 65.12 91 THR A CA 1
ATOM 718 C C . THR A 1 91 ? 11.747 -22.934 24.313 1.00 65.12 91 THR A C 1
ATOM 720 O O . THR A 1 91 ? 11.234 -22.300 25.231 1.00 65.12 91 THR A O 1
ATOM 723 N N . ASP A 1 92 ? 12.949 -22.630 23.816 1.00 65.88 92 ASP A N 1
ATOM 724 C CA . ASP A 1 92 ? 13.868 -21.662 24.441 1.00 65.88 92 ASP A CA 1
ATOM 725 C C . ASP A 1 92 ? 13.660 -20.195 24.013 1.00 65.88 92 ASP A C 1
ATOM 727 O O . ASP A 1 92 ? 14.308 -19.303 24.554 1.00 65.88 92 ASP A O 1
ATOM 731 N N . GLU A 1 93 ? 12.740 -19.909 23.083 1.00 63.38 93 GLU A N 1
ATOM 732 C CA . GLU A 1 93 ? 12.555 -18.558 22.512 1.00 63.38 93 GLU A CA 1
ATOM 733 C C . GLU A 1 93 ? 11.113 -18.030 22.628 1.00 63.38 93 GLU A C 1
ATOM 735 O O . GLU A 1 93 ? 10.760 -17.002 22.048 1.00 63.38 93 GLU A O 1
ATOM 740 N N . TYR A 1 94 ? 10.249 -18.700 23.398 1.00 65.69 94 TYR A N 1
ATOM 741 C CA . TYR A 1 94 ? 8.862 -18.263 23.556 1.00 65.69 94 TYR A CA 1
ATOM 742 C C . TYR A 1 94 ? 8.756 -17.003 24.430 1.00 65.69 94 TYR A C 1
ATOM 744 O O . TYR A 1 94 ? 8.741 -17.075 25.661 1.00 65.69 94 TYR A O 1
ATOM 752 N N . LYS A 1 95 ? 8.621 -15.837 23.789 1.00 69.69 95 LYS A N 1
ATOM 753 C CA . LYS A 1 95 ? 8.281 -14.562 24.433 1.00 69.69 95 LYS A CA 1
ATOM 754 C C . LYS A 1 95 ? 7.049 -13.958 23.761 1.00 69.69 95 LYS A C 1
ATOM 756 O O . LYS A 1 95 ? 7.077 -13.661 22.573 1.00 69.69 95 LYS A O 1
ATOM 761 N N . MET A 1 96 ? 5.981 -13.745 24.529 1.00 71.06 96 MET A N 1
ATOM 762 C CA . MET A 1 96 ? 4.847 -12.919 24.105 1.00 71.06 96 MET A CA 1
ATOM 763 C C . MET A 1 96 ? 4.955 -11.554 24.778 1.00 71.06 96 MET A C 1
ATOM 765 O O . MET A 1 96 ? 4.914 -11.469 26.005 1.00 71.06 96 MET A O 1
ATOM 769 N N . THR A 1 97 ? 5.089 -10.500 23.980 1.00 73.25 97 THR A N 1
ATOM 770 C CA . THR A 1 97 ? 4.980 -9.116 24.450 1.00 73.25 97 THR A CA 1
ATOM 771 C C . THR A 1 97 ? 3.592 -8.614 24.078 1.00 73.25 97 THR A C 1
ATOM 773 O O . THR A 1 97 ? 3.212 -8.690 22.914 1.00 73.25 97 THR A O 1
ATOM 776 N N . TYR A 1 98 ? 2.840 -8.122 25.058 1.00 63.28 98 TYR A N 1
ATOM 777 C CA . TYR A 1 98 ? 1.586 -7.416 24.815 1.00 63.28 98 TYR A CA 1
ATOM 778 C C . TYR A 1 98 ? 1.864 -5.922 24.948 1.00 63.28 98 TYR A C 1
ATOM 780 O O . TYR A 1 98 ? 2.242 -5.466 26.028 1.00 63.28 98 TYR A O 1
ATOM 788 N N . GLU A 1 99 ? 1.699 -5.170 23.865 1.00 60.94 99 GLU A N 1
ATOM 789 C CA . GLU A 1 99 ? 1.658 -3.712 23.938 1.00 60.94 99 GLU A CA 1
ATOM 790 C C . GLU A 1 99 ? 0.213 -3.297 24.209 1.00 60.94 99 GLU A C 1
ATOM 792 O O . GLU A 1 99 ? -0.662 -3.455 23.365 1.00 60.94 99 GLU A O 1
ATOM 797 N N . ALA A 1 100 ? -0.060 -2.820 25.423 1.00 59.06 100 ALA A N 1
ATOM 798 C CA . ALA A 1 100 ? -1.338 -2.192 25.721 1.00 59.06 100 ALA A CA 1
ATOM 799 C C . ALA A 1 100 ? -1.333 -0.782 25.117 1.00 59.06 100 ALA A C 1
ATOM 801 O O . ALA A 1 100 ? -0.471 0.033 25.456 1.00 59.06 100 ALA A O 1
ATOM 802 N N . THR A 1 101 ? -2.288 -0.487 24.239 1.00 58.00 101 THR A N 1
ATOM 803 C CA . THR A 1 101 ? -2.485 0.848 23.667 1.00 58.00 101 THR A CA 1
ATOM 804 C C . THR A 1 101 ? -2.763 1.836 24.802 1.00 58.00 101 THR A C 1
ATOM 806 O O . THR A 1 101 ? -3.756 1.726 25.523 1.00 58.00 101 THR A O 1
ATOM 809 N N . LEU A 1 102 ? -1.840 2.774 25.021 1.00 55.16 102 LEU A N 1
ATOM 810 C CA . LEU A 1 102 ? -1.932 3.746 26.109 1.00 55.16 102 LEU A CA 1
ATOM 811 C C . LEU A 1 102 ? -3.105 4.723 25.888 1.00 55.16 102 LEU A C 1
ATOM 813 O O . LEU A 1 102 ? -3.388 5.097 24.744 1.00 55.16 102 LEU A O 1
ATOM 817 N N . PRO A 1 103 ? -3.739 5.225 26.967 1.00 46.41 103 PRO A N 1
ATOM 818 C CA . PRO A 1 103 ? -4.603 6.399 26.893 1.00 46.41 103 PRO A CA 1
ATOM 819 C C . PRO A 1 103 ? -3.753 7.589 26.418 1.00 46.41 103 PRO A C 1
ATOM 821 O O . PRO A 1 103 ? -2.894 8.071 27.153 1.00 46.41 103 PRO A O 1
ATOM 824 N N . GLY A 1 104 ? -3.934 8.001 25.162 1.00 60.62 104 GLY A N 1
ATOM 825 C CA . GLY A 1 104 ? -3.056 8.954 24.465 1.00 60.62 104 GLY A CA 1
ATOM 826 C C . GLY A 1 104 ? -2.594 8.499 23.074 1.00 60.62 104 GLY A C 1
ATOM 827 O O . GLY A 1 104 ? -1.866 9.236 22.413 1.00 60.62 104 GLY A O 1
ATOM 828 N N . GLY A 1 105 ? -3.005 7.308 22.622 1.00 80.81 105 GLY A N 1
ATOM 829 C CA . GLY A 1 105 ? -2.828 6.871 21.235 1.00 80.81 105 GLY A CA 1
ATOM 830 C C . GLY A 1 105 ? -3.512 7.786 20.212 1.00 80.81 105 GLY A C 1
ATOM 831 O O . GLY A 1 105 ? -4.194 8.754 20.555 1.00 80.81 105 GLY A O 1
ATOM 832 N N . TYR A 1 106 ? -3.314 7.482 18.933 1.00 89.25 106 TYR A N 1
ATOM 833 C CA . TYR A 1 106 ? -3.951 8.227 17.851 1.00 89.25 106 TYR A CA 1
ATOM 834 C C . TYR A 1 106 ? -5.477 8.071 17.902 1.00 89.25 106 TYR A C 1
ATOM 836 O O . TYR A 1 106 ? -5.979 6.951 17.983 1.00 89.25 106 TYR A O 1
ATOM 844 N N . ASP A 1 107 ? -6.217 9.178 17.817 1.00 90.75 107 ASP A N 1
ATOM 845 C CA . ASP A 1 107 ? -7.690 9.185 17.798 1.00 90.75 107 ASP A CA 1
ATOM 846 C C . ASP A 1 107 ? -8.260 9.264 16.369 1.00 90.75 107 ASP A C 1
ATOM 848 O O . ASP A 1 107 ? -9.467 9.403 16.164 1.00 90.75 107 ASP A O 1
ATOM 852 N N . GLY A 1 108 ? -7.397 9.147 15.360 1.00 93.25 108 GLY A N 1
ATOM 853 C CA . GLY A 1 108 ? -7.768 9.135 13.954 1.00 93.25 108 GLY A CA 1
ATOM 854 C C . GLY A 1 108 ? -6.570 9.008 13.020 1.00 93.25 108 GLY A C 1
ATOM 855 O O . GLY A 1 108 ? -5.437 8.809 13.453 1.00 93.25 108 GLY A O 1
ATOM 856 N N . VAL A 1 109 ? -6.825 9.122 11.721 1.00 96.31 109 VAL A N 1
ATOM 857 C CA . VAL A 1 109 ? -5.828 9.031 10.651 1.00 96.31 109 VAL A CA 1
ATOM 858 C C . VAL A 1 109 ? -5.989 10.209 9.701 1.00 96.31 109 VAL A C 1
ATOM 860 O O . VAL A 1 109 ? -7.104 10.581 9.338 1.00 96.31 109 VAL A O 1
ATOM 863 N N . GLN A 1 110 ? -4.860 10.752 9.257 1.00 97.44 110 GLN A N 1
ATOM 864 C CA . GLN A 1 110 ? -4.780 11.741 8.192 1.00 97.44 110 GLN A CA 1
ATOM 865 C C . GLN A 1 110 ? -3.897 11.190 7.073 1.00 97.44 110 GLN A C 1
ATOM 867 O O . GLN A 1 110 ? -2.714 10.943 7.292 1.00 97.44 110 GLN A O 1
ATOM 872 N N . VAL A 1 111 ? -4.450 11.018 5.873 1.00 97.44 111 VAL A N 1
ATOM 873 C CA . VAL A 1 111 ? -3.693 10.603 4.682 1.00 97.44 111 VAL A CA 1
ATOM 874 C C . VAL A 1 111 ? -3.625 11.761 3.702 1.00 97.44 111 VAL A C 1
ATOM 876 O O . VAL A 1 111 ? -4.652 12.357 3.382 1.00 97.44 111 VAL A O 1
ATOM 879 N N . SER A 1 112 ? -2.429 12.070 3.205 1.00 96.12 112 SER A N 1
ATOM 880 C CA . SER A 1 112 ? -2.248 13.097 2.174 1.00 96.12 112 SER A CA 1
ATOM 881 C C . SER A 1 112 ? -2.230 12.525 0.752 1.00 96.12 112 SER A C 1
ATOM 883 O O . SER A 1 112 ? -1.814 11.389 0.532 1.00 96.12 112 SER A O 1
ATOM 885 N N . TYR A 1 113 ? -2.687 13.324 -0.215 1.00 95.88 113 TYR A N 1
ATOM 886 C CA . TYR A 1 113 ? -2.572 13.062 -1.654 1.00 95.88 113 TYR A CA 1
ATOM 887 C C . TYR A 1 113 ? -2.442 14.369 -2.441 1.00 95.88 113 TYR A C 1
ATOM 889 O O . TYR A 1 113 ? -2.796 15.440 -1.946 1.00 95.88 113 TYR A O 1
ATOM 897 N N . VAL A 1 114 ? -1.951 14.304 -3.677 1.00 95.44 114 VAL A N 1
ATOM 898 C CA . VAL A 1 114 ? -1.876 15.467 -4.575 1.00 95.44 114 VAL A CA 1
ATOM 899 C C . VAL A 1 114 ? -3.066 15.437 -5.527 1.00 95.44 114 VAL A C 1
ATOM 901 O O . VAL A 1 114 ? -3.228 14.496 -6.297 1.00 95.44 114 VAL A O 1
ATOM 904 N N . HIS A 1 115 ? -3.926 16.455 -5.482 1.00 92.94 115 HIS A N 1
ATOM 905 C CA . HIS A 1 115 ? -5.143 16.471 -6.293 1.00 92.94 115 HIS A CA 1
ATOM 906 C C . HIS A 1 115 ? -4.807 16.608 -7.794 1.00 92.94 115 HIS A C 1
ATOM 908 O O . HIS A 1 115 ? -4.071 17.525 -8.168 1.00 92.94 115 HIS A O 1
ATOM 914 N N . PRO A 1 116 ? -5.387 15.789 -8.694 1.00 90.25 116 PRO A N 1
ATOM 915 C CA . PRO A 1 116 ? -4.913 15.682 -10.077 1.00 90.25 116 PRO A CA 1
ATOM 916 C C . PRO A 1 116 ? -5.158 16.955 -10.898 1.00 90.25 116 PRO A C 1
ATOM 918 O O . PRO A 1 116 ? -4.358 17.287 -11.766 1.00 90.25 116 PRO A O 1
ATOM 921 N N . THR A 1 117 ? -6.245 17.681 -10.614 1.00 90.25 117 THR A N 1
ATOM 922 C CA . THR A 1 117 ? -6.625 18.911 -11.335 1.00 90.25 117 THR A CA 1
ATOM 923 C C . THR A 1 117 ? -5.975 20.184 -10.790 1.00 90.25 117 THR A C 1
ATOM 925 O O . THR A 1 117 ? -5.590 21.049 -11.566 1.00 90.25 117 THR A O 1
ATOM 928 N N . THR A 1 118 ? -5.882 20.337 -9.466 1.00 91.38 118 THR A N 1
ATOM 929 C CA . THR A 1 118 ? -5.381 21.567 -8.826 1.00 91.38 118 THR A CA 1
ATOM 930 C C . THR A 1 118 ? -3.897 21.489 -8.487 1.00 91.38 118 THR A C 1
ATOM 932 O O . THR A 1 118 ? -3.302 22.514 -8.178 1.00 91.38 118 THR A O 1
ATOM 935 N N . ASN A 1 119 ? -3.306 20.289 -8.537 1.00 90.50 119 ASN A N 1
ATOM 936 C CA . ASN A 1 119 ? -1.924 19.995 -8.161 1.00 90.50 119 ASN A CA 1
ATOM 937 C C . ASN A 1 119 ? -1.563 20.395 -6.717 1.00 90.50 119 ASN A C 1
ATOM 939 O O . ASN A 1 119 ? -0.393 20.543 -6.374 1.00 90.50 119 ASN A O 1
ATOM 943 N N . ASN A 1 120 ? -2.572 20.564 -5.860 1.00 93.75 120 ASN A N 1
ATOM 944 C CA . ASN A 1 120 ? -2.393 20.936 -4.463 1.00 93.75 120 ASN A CA 1
ATOM 945 C C . ASN A 1 120 ? -2.428 19.694 -3.567 1.00 93.75 120 ASN A C 1
ATOM 947 O O . ASN A 1 120 ? -3.256 18.795 -3.761 1.00 93.75 120 ASN A O 1
ATOM 951 N N . LYS A 1 121 ? -1.566 19.676 -2.544 1.00 94.38 121 LYS A N 1
ATOM 952 C CA . LYS A 1 121 ? -1.604 18.663 -1.482 1.00 94.38 121 LYS A CA 1
ATOM 953 C C . LYS A 1 121 ? -2.901 18.816 -0.684 1.00 94.38 121 LYS A C 1
ATOM 955 O O . LYS A 1 121 ? -3.206 19.894 -0.179 1.00 94.38 121 LYS A O 1
ATOM 960 N N . THR A 1 122 ? -3.664 17.736 -0.616 1.00 95.31 122 THR A N 1
ATOM 961 C CA . THR A 1 122 ? -4.977 17.627 0.030 1.00 95.31 122 THR A CA 1
ATOM 962 C C . THR A 1 122 ? -4.951 16.454 1.010 1.00 95.31 122 THR A C 1
ATOM 964 O O . THR A 1 122 ? -4.067 15.598 0.936 1.00 95.31 122 THR A O 1
ATOM 967 N N . TYR A 1 123 ? -5.896 16.417 1.949 1.00 95.81 123 TYR A N 1
ATOM 968 C CA . TYR A 1 123 ? -5.922 15.446 3.039 1.00 95.81 123 TYR A CA 1
ATOM 969 C C . TYR A 1 123 ? -7.284 14.764 3.146 1.00 95.81 123 TYR A C 1
ATOM 971 O O . TYR A 1 123 ? -8.316 15.417 3.009 1.00 95.81 123 TYR A O 1
ATOM 979 N N . ILE A 1 124 ? -7.270 13.465 3.443 1.00 97.44 124 ILE A N 1
ATOM 980 C CA . ILE A 1 124 ? -8.427 12.719 3.937 1.00 97.44 124 ILE A CA 1
ATOM 981 C C . ILE A 1 124 ? -8.240 12.495 5.430 1.00 97.44 124 ILE A C 1
ATOM 983 O O . ILE A 1 124 ? -7.211 11.967 5.854 1.00 97.44 124 ILE A O 1
ATOM 987 N N . ASN A 1 125 ? -9.242 12.894 6.211 1.00 97.38 125 ASN A N 1
ATOM 988 C CA . ASN A 1 125 ? -9.225 12.815 7.664 1.00 97.38 125 ASN A CA 1
ATOM 989 C C . ASN A 1 125 ? -10.351 11.911 8.158 1.00 97.38 125 ASN A C 1
ATOM 991 O O . ASN A 1 125 ? -11.522 12.144 7.856 1.00 97.38 125 ASN A O 1
ATOM 995 N N . TYR A 1 126 ? -9.986 10.913 8.954 1.00 97.31 126 TYR A N 1
ATOM 996 C CA . TYR A 1 126 ? -10.928 10.083 9.687 1.00 97.31 126 TYR A CA 1
ATOM 997 C C . TYR A 1 126 ? -10.616 10.130 11.175 1.00 97.31 126 TYR A C 1
ATOM 999 O O . TYR A 1 126 ? -9.461 10.007 11.574 1.00 97.31 126 TYR A O 1
ATOM 1007 N N . ARG A 1 127 ? -11.656 10.25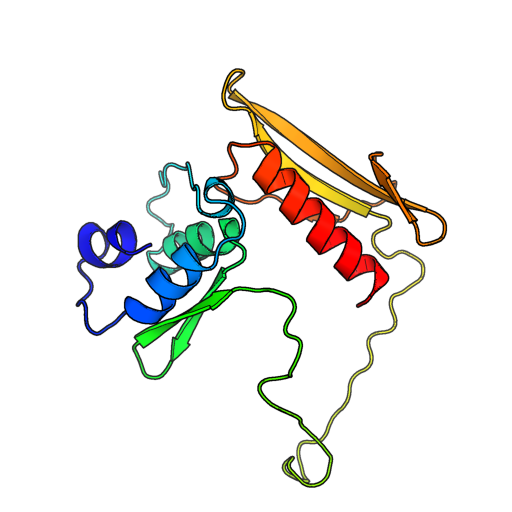1 11.996 1.00 95.06 127 ARG A N 1
ATOM 1008 C CA . ARG A 1 127 ? -11.579 10.228 13.456 1.00 95.06 127 ARG A CA 1
ATOM 1009 C C . ARG A 1 127 ? -12.378 9.051 14.001 1.00 95.06 127 ARG A C 1
ATOM 1011 O O . ARG A 1 127 ? -13.413 8.688 13.443 1.00 95.06 127 ARG A O 1
ATOM 1018 N N . VAL A 1 128 ? -11.909 8.465 15.096 1.00 92.19 128 VAL A N 1
ATOM 1019 C CA . VAL A 1 128 ? -12.626 7.431 15.842 1.00 92.19 128 VAL A CA 1
ATOM 1020 C C . VAL A 1 128 ? -13.342 8.082 17.021 1.00 92.19 128 VAL A C 1
ATOM 1022 O O . VAL A 1 128 ? -12.709 8.565 17.955 1.00 92.19 128 VAL A O 1
ATOM 1025 N N . LEU A 1 129 ? -14.674 8.079 17.000 1.00 89.94 129 LEU A N 1
ATOM 1026 C CA . LEU A 1 129 ? -15.515 8.570 18.092 1.00 89.94 129 LEU A CA 1
ATOM 1027 C C . LEU A 1 129 ? -16.436 7.451 18.564 1.00 89.94 129 LEU A C 1
ATOM 1029 O O . LEU A 1 129 ? -17.237 6.935 17.788 1.00 89.94 129 LEU A O 1
ATOM 1033 N N . ASN A 1 130 ? -16.339 7.072 19.841 1.00 86.06 130 ASN A N 1
ATOM 1034 C CA . ASN A 1 130 ? -17.160 6.010 20.439 1.00 86.06 130 ASN A CA 1
ATOM 1035 C C . ASN A 1 130 ? -17.142 4.691 19.631 1.00 86.06 130 ASN A C 1
ATOM 1037 O O . ASN A 1 130 ? -18.165 4.026 19.491 1.00 86.06 130 ASN A O 1
ATOM 1041 N N . GLY A 1 131 ? -15.986 4.337 19.055 1.00 83.25 131 GLY A N 1
ATOM 1042 C CA . GLY A 1 131 ? -15.818 3.140 18.221 1.00 83.25 131 GLY A CA 1
ATOM 1043 C C . GLY A 1 131 ? -16.370 3.253 16.793 1.00 83.25 131 GLY A C 1
ATOM 1044 O O . GLY A 1 131 ? -16.273 2.292 16.033 1.00 83.25 131 GLY A O 1
ATOM 1045 N N . ALA A 1 132 ? -16.920 4.405 16.403 1.00 90.50 132 ALA A N 1
ATOM 1046 C CA . ALA A 1 132 ? -17.355 4.686 15.040 1.00 90.50 132 ALA A CA 1
ATOM 1047 C C . ALA A 1 132 ? -16.325 5.544 14.294 1.00 90.50 132 ALA A C 1
ATOM 1049 O O . ALA A 1 132 ? -15.700 6.432 14.873 1.00 90.50 132 ALA A O 1
ATOM 1050 N N . ILE A 1 133 ? -16.178 5.292 12.993 1.00 94.12 133 ILE A N 1
ATOM 1051 C CA . ILE A 1 133 ? -15.331 6.090 12.102 1.00 94.12 133 ILE A CA 1
ATOM 1052 C C . ILE A 1 133 ? -16.168 7.240 11.540 1.00 94.12 133 ILE A C 1
ATOM 1054 O O . ILE A 1 133 ? -17.209 6.998 10.928 1.00 94.12 133 ILE A O 1
ATOM 1058 N N . VAL A 1 134 ? -15.707 8.476 11.721 1.00 95.88 134 VAL A N 1
ATOM 1059 C CA . VAL A 1 134 ? -16.336 9.689 11.182 1.00 95.88 134 VAL A CA 1
ATOM 1060 C C . VAL A 1 134 ? -15.344 10.476 10.328 1.00 95.88 134 VAL A C 1
ATOM 1062 O O . VAL A 1 134 ? -14.153 10.520 10.631 1.00 95.88 134 VAL A O 1
ATOM 1065 N N . GLU A 1 135 ? -15.820 11.094 9.246 1.00 95.81 135 GLU A N 1
ATOM 1066 C CA . GLU A 1 135 ? -15.003 11.957 8.382 1.00 95.81 135 GLU A CA 1
ATOM 1067 C C . GLU A 1 135 ? -14.861 13.344 9.017 1.00 95.81 135 GLU A C 1
ATOM 1069 O O . GLU A 1 135 ? -15.691 14.231 8.828 1.00 95.81 135 GLU A O 1
ATOM 1074 N N . GLN A 1 136 ? -13.834 13.489 9.851 1.00 94.38 136 GLN A N 1
ATOM 1075 C CA . GLN A 1 136 ? -13.522 14.695 10.609 1.00 94.38 136 GLN A CA 1
ATOM 1076 C C . GLN A 1 136 ? -12.027 14.699 10.953 1.00 94.38 136 GLN A C 1
ATOM 1078 O O . GLN A 1 136 ? -11.402 13.642 11.054 1.00 94.38 136 GLN A O 1
ATOM 1083 N N . GLU A 1 137 ? -11.455 15.883 11.168 1.00 93.75 137 GLU A N 1
ATOM 1084 C CA . GLU A 1 137 ? -10.125 16.017 11.763 1.00 93.75 137 GLU A CA 1
ATOM 1085 C C . GLU A 1 137 ? -10.081 15.432 13.182 1.00 93.75 137 GLU A C 1
ATOM 1087 O O . GLU A 1 137 ? -10.947 15.698 14.021 1.00 93.75 137 GLU A O 1
ATOM 1092 N N . ALA A 1 138 ? -9.060 14.614 13.425 1.00 91.94 138 ALA A N 1
ATOM 1093 C CA . ALA A 1 138 ? -8.765 14.035 14.727 1.00 91.94 138 ALA A CA 1
ATOM 1094 C C . ALA A 1 138 ? -7.949 15.018 15.584 1.00 91.94 138 ALA A C 1
ATOM 1096 O O . ALA A 1 138 ? -7.257 15.880 15.039 1.00 91.94 138 ALA A O 1
ATOM 1097 N N . GLU A 1 139 ? -8.009 14.897 16.911 1.00 92.00 139 GLU A N 1
ATOM 1098 C CA . GLU A 1 139 ? -7.217 15.759 17.806 1.00 92.00 139 GLU A CA 1
ATOM 1099 C C . GLU A 1 139 ? -5.732 15.368 17.802 1.00 92.00 139 GLU A C 1
ATOM 1101 O O . GLU A 1 139 ? -4.853 16.225 17.876 1.00 92.00 139 GLU A O 1
ATOM 1106 N N . ASN A 1 140 ? -5.453 14.075 17.652 1.00 91.75 140 ASN A N 1
ATOM 1107 C CA . ASN A 1 140 ? -4.137 13.468 17.542 1.00 91.75 140 ASN A CA 1
ATOM 1108 C C . ASN A 1 140 ? -4.133 12.438 16.390 1.00 91.75 140 ASN A C 1
ATOM 1110 O O . ASN A 1 140 ? -4.193 11.227 16.632 1.00 91.75 140 ASN A O 1
ATOM 1114 N N . PRO A 1 141 ? -4.093 12.887 15.120 1.00 93.56 141 PRO A N 1
ATOM 1115 C CA . PRO A 1 141 ? -4.139 11.985 13.977 1.00 93.56 141 PRO A CA 1
ATOM 1116 C C . PRO A 1 141 ? -2.802 11.268 13.758 1.00 93.56 141 PRO A C 1
ATOM 1118 O O . PRO A 1 141 ? -1.736 11.887 13.796 1.00 93.56 141 PRO A O 1
ATOM 1121 N N . ASN A 1 142 ? -2.865 9.986 13.396 1.00 93.56 142 ASN A N 1
ATOM 1122 C CA . ASN A 1 142 ? -1.753 9.301 12.749 1.00 93.56 142 ASN A CA 1
ATOM 1123 C C . ASN A 1 142 ? -1.602 9.846 11.321 1.00 93.56 142 ASN A C 1
ATOM 1125 O O . ASN A 1 142 ? -2.479 9.640 10.476 1.00 93.56 142 ASN A O 1
ATOM 1129 N N . LYS A 1 143 ? -0.519 10.579 11.060 1.00 95.56 143 LYS A N 1
ATOM 1130 C CA . LYS A 1 143 ? -0.276 11.223 9.765 1.00 95.56 143 LYS A CA 1
ATOM 1131 C C . LYS A 1 143 ? 0.492 10.287 8.848 1.00 95.56 143 LYS A C 1
ATOM 1133 O O . LYS A 1 143 ? 1.595 9.856 9.169 1.00 95.56 143 LYS A O 1
ATOM 1138 N N . LEU A 1 144 ? -0.081 10.029 7.683 1.00 94.38 144 LEU A N 1
ATOM 1139 C CA . LEU A 1 144 ? 0.484 9.167 6.661 1.00 94.38 144 LEU A CA 1
ATOM 1140 C C . LEU A 1 144 ? 0.684 9.962 5.376 1.00 94.38 144 LEU A C 1
ATOM 1142 O O . LEU A 1 144 ? -0.252 10.507 4.781 1.00 94.38 144 LEU A O 1
ATOM 1146 N N . GLU A 1 145 ? 1.931 9.994 4.932 1.00 93.88 145 GLU A N 1
ATOM 1147 C CA . GLU A 1 145 ? 2.309 10.546 3.641 1.00 93.88 145 GLU A CA 1
ATOM 1148 C C . GLU A 1 145 ? 2.728 9.396 2.739 1.00 93.88 145 GLU A C 1
ATOM 1150 O O . GLU A 1 145 ? 3.771 8.776 2.937 1.00 93.88 145 GLU A O 1
ATOM 1155 N N . ILE A 1 146 ? 1.864 9.068 1.779 1.00 93.31 146 ILE A N 1
ATOM 1156 C CA . ILE A 1 146 ? 2.134 8.012 0.811 1.00 93.31 146 ILE A CA 1
ATOM 1157 C C . ILE A 1 146 ? 2.550 8.673 -0.494 1.00 93.31 146 ILE A C 1
ATOM 1159 O O . ILE A 1 146 ? 1.771 9.373 -1.144 1.00 93.31 146 ILE A O 1
ATOM 1163 N N . VAL A 1 147 ? 3.806 8.445 -0.862 1.00 92.94 147 VAL A N 1
ATOM 1164 C CA . VAL A 1 147 ? 4.371 8.907 -2.126 1.00 92.94 147 VAL A CA 1
ATOM 1165 C C . VAL A 1 147 ? 3.579 8.301 -3.287 1.00 92.94 147 VAL A C 1
ATOM 1167 O O . VAL A 1 147 ? 3.226 7.123 -3.267 1.00 92.94 147 VAL A O 1
ATOM 1170 N N . GLY A 1 148 ? 3.284 9.114 -4.299 1.00 92.44 148 GLY A N 1
ATOM 1171 C CA . GLY A 1 148 ? 2.602 8.667 -5.514 1.00 92.44 148 GLY A CA 1
ATOM 1172 C C . GLY A 1 148 ? 1.074 8.685 -5.474 1.00 92.44 148 GLY A C 1
ATOM 1173 O O . GLY A 1 148 ? 0.445 8.378 -6.489 1.00 92.44 148 GLY A O 1
ATOM 1174 N N . PHE A 1 149 ? 0.455 9.060 -4.347 1.00 95.31 149 PHE A N 1
ATOM 1175 C CA . PHE A 1 149 ? -0.997 9.231 -4.265 1.00 95.31 149 PHE A CA 1
ATOM 1176 C C . PHE A 1 149 ? -1.459 10.468 -5.028 1.00 95.31 149 PHE A C 1
ATOM 1178 O O . PHE A 1 149 ? -1.228 11.606 -4.611 1.00 95.31 149 PHE A O 1
ATOM 1185 N N . ARG A 1 150 ? -2.186 10.225 -6.122 1.00 92.12 150 ARG A N 1
ATOM 1186 C CA . ARG A 1 150 ? -2.725 11.282 -6.984 1.00 92.12 150 ARG A CA 1
ATOM 1187 C C . ARG A 1 150 ? -4.245 11.311 -7.069 1.00 92.12 150 ARG A C 1
ATOM 1189 O O . ARG A 1 150 ? -4.805 12.223 -7.665 1.00 92.12 150 ARG A O 1
ATOM 1196 N N . ASN A 1 151 ? -4.944 10.337 -6.492 1.00 89.75 151 ASN A N 1
ATOM 1197 C CA . ASN A 1 151 ? -6.404 10.323 -6.499 1.00 89.75 151 ASN A CA 1
ATOM 1198 C C . ASN A 1 151 ? -6.991 10.187 -5.089 1.00 89.75 151 ASN A C 1
ATOM 1200 O O . ASN A 1 151 ? -6.400 9.584 -4.195 1.00 89.75 151 ASN A O 1
ATOM 1204 N N . GLU A 1 152 ? -8.177 10.772 -4.910 1.00 94.50 152 GLU A N 1
ATOM 1205 C CA . GLU A 1 152 ? -8.888 10.769 -3.629 1.00 94.50 152 GLU A CA 1
ATOM 1206 C C . GLU A 1 152 ? -9.271 9.348 -3.198 1.00 94.50 152 GLU A C 1
ATOM 1208 O O . GLU A 1 152 ? -9.237 9.020 -2.016 1.00 94.50 152 GLU A O 1
ATOM 1213 N N . TYR A 1 153 ? -9.603 8.484 -4.160 1.00 95.19 153 TYR A N 1
ATOM 1214 C CA . TYR A 1 153 ? -10.055 7.122 -3.894 1.00 95.19 153 TYR A CA 1
ATOM 1215 C C . TYR A 1 153 ? -8.980 6.286 -3.177 1.00 95.19 153 TYR A C 1
ATOM 1217 O O . TYR A 1 153 ? -9.276 5.669 -2.156 1.00 95.19 153 TYR A O 1
ATOM 1225 N N . GLN A 1 154 ? -7.727 6.330 -3.643 1.00 94.75 154 GLN A N 1
ATOM 1226 C CA . GLN A 1 154 ? -6.567 5.699 -3.003 1.00 94.75 154 GLN A CA 1
ATOM 1227 C C . GLN A 1 154 ? -6.359 6.218 -1.581 1.00 94.75 154 GLN A C 1
ATOM 1229 O O . GLN A 1 154 ? -6.236 5.430 -0.642 1.00 94.75 154 GLN A O 1
ATOM 1234 N N . ALA A 1 155 ? -6.361 7.544 -1.416 1.00 96.00 155 ALA A N 1
ATOM 1235 C CA . ALA A 1 155 ? -6.151 8.180 -0.121 1.00 96.00 155 ALA A CA 1
ATOM 1236 C C . ALA A 1 155 ? -7.240 7.790 0.885 1.00 96.00 155 ALA A C 1
ATOM 1238 O O . ALA A 1 155 ? -6.940 7.457 2.029 1.00 96.00 155 ALA A O 1
ATOM 1239 N N . ARG A 1 156 ? -8.500 7.770 0.441 1.00 96.25 156 ARG A N 1
ATOM 1240 C CA . ARG A 1 156 ? -9.668 7.419 1.252 1.00 96.25 156 ARG A CA 1
ATOM 1241 C C . ARG A 1 156 ? -9.677 5.948 1.649 1.00 96.25 156 ARG A C 1
ATOM 1243 O O . ARG A 1 156 ? -9.934 5.629 2.808 1.00 96.25 156 ARG A O 1
ATOM 1250 N N . GLU A 1 157 ? -9.359 5.058 0.715 1.00 95.25 157 GLU A N 1
ATOM 1251 C CA . GLU A 1 157 ? -9.258 3.621 0.973 1.00 95.25 157 GLU A CA 1
ATOM 1252 C C . GLU A 1 157 ? -8.134 3.321 1.977 1.00 95.25 157 GLU A C 1
ATOM 1254 O O . GLU A 1 157 ? -8.357 2.623 2.973 1.00 95.25 157 GLU A O 1
ATOM 1259 N N . ARG A 1 158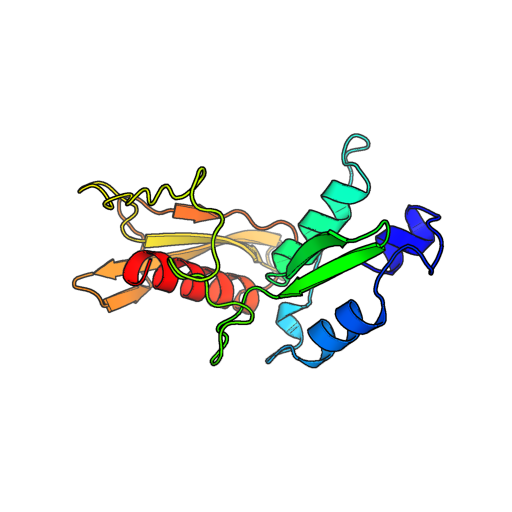 ? -6.959 3.938 1.793 1.00 94.75 158 ARG A N 1
ATOM 1260 C CA . ARG A 1 158 ? -5.842 3.824 2.735 1.00 94.75 158 ARG A CA 1
ATOM 1261 C C . ARG A 1 158 ? -6.194 4.383 4.109 1.00 94.75 158 ARG A C 1
ATOM 1263 O O . ARG A 1 158 ? -5.957 3.700 5.101 1.00 94.75 158 ARG A O 1
ATOM 1270 N N . ALA A 1 159 ? -6.800 5.567 4.171 1.00 96.06 159 ALA A N 1
ATOM 1271 C CA . ALA A 1 159 ? -7.204 6.187 5.428 1.00 96.06 159 ALA A CA 1
ATOM 1272 C C . ALA A 1 159 ? -8.173 5.281 6.197 1.00 96.06 159 ALA A C 1
ATOM 1274 O O . ALA A 1 159 ? -7.948 5.006 7.371 1.00 96.06 159 ALA A O 1
ATOM 1275 N N . LEU A 1 160 ? -9.188 4.730 5.523 1.00 94.56 160 LEU A N 1
ATOM 1276 C CA . LEU A 1 160 ? -10.156 3.823 6.138 1.00 94.56 160 LEU A CA 1
ATOM 1277 C C . LEU A 1 160 ? -9.494 2.550 6.690 1.00 94.56 160 LEU A C 1
ATOM 1279 O O . LEU A 1 160 ? -9.839 2.107 7.788 1.00 9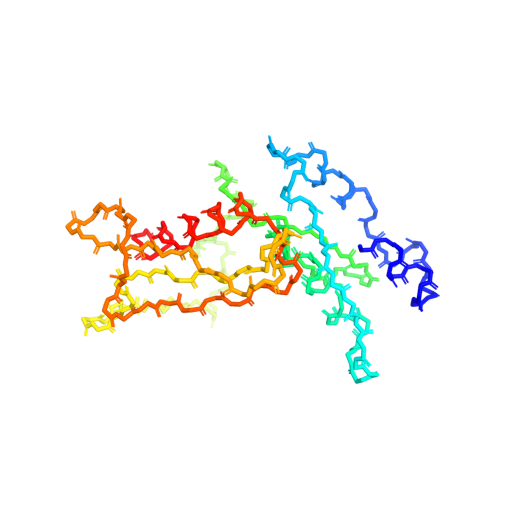4.56 160 LEU A O 1
ATOM 1283 N N . ARG A 1 161 ? -8.563 1.942 5.941 1.00 92.19 161 ARG A N 1
ATOM 1284 C CA . ARG A 1 161 ? -7.841 0.737 6.385 1.00 92.19 161 ARG A CA 1
ATOM 1285 C C . ARG A 1 161 ? -7.046 1.016 7.659 1.00 92.19 161 ARG A C 1
ATOM 1287 O O . ARG A 1 161 ? -7.144 0.254 8.617 1.00 92.19 161 ARG A O 1
ATOM 1294 N N . GLU A 1 162 ? -6.310 2.117 7.683 1.00 92.50 162 GLU A N 1
ATOM 1295 C CA . GLU A 1 162 ? -5.470 2.495 8.819 1.00 92.50 162 GLU A CA 1
ATOM 1296 C C . GLU A 1 162 ? -6.313 2.922 10.028 1.00 92.50 162 GLU A C 1
ATOM 1298 O O . GLU A 1 162 ? -5.998 2.563 11.158 1.00 92.50 162 GLU A O 1
ATOM 1303 N N . THR A 1 163 ? -7.461 3.577 9.823 1.00 93.25 163 THR A N 1
ATOM 1304 C CA . THR A 1 163 ? -8.387 3.861 10.929 1.00 93.25 163 THR A CA 1
ATOM 1305 C C . THR A 1 163 ? -8.981 2.580 11.514 1.00 93.25 163 THR A C 1
ATOM 1307 O O . THR A 1 163 ? -9.105 2.460 12.728 1.00 93.25 163 THR A O 1
ATOM 1310 N N . LYS A 1 164 ? -9.311 1.580 10.684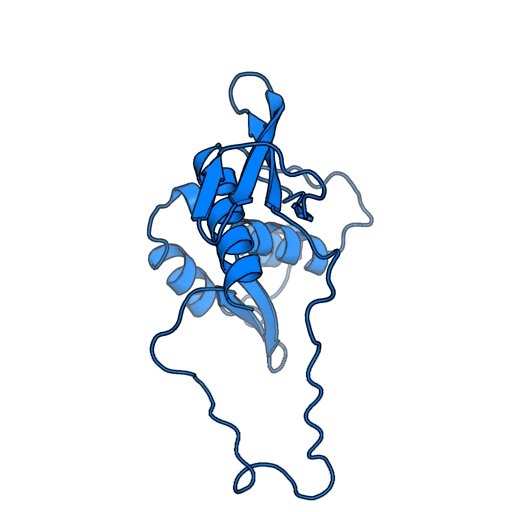 1.00 91.00 164 LYS A N 1
ATOM 1311 C CA . LYS A 1 164 ? -9.756 0.267 11.182 1.00 91.00 164 LYS A CA 1
ATOM 1312 C C . LYS A 1 164 ? -8.663 -0.434 11.987 1.00 91.00 164 LYS A C 1
ATOM 1314 O O . LYS A 1 164 ? -8.983 -1.052 12.996 1.00 91.00 164 LYS A O 1
ATOM 1319 N N . ARG A 1 165 ? -7.394 -0.312 11.587 1.00 87.75 165 ARG A N 1
ATOM 1320 C CA . ARG A 1 165 ? -6.259 -0.814 12.377 1.00 87.75 165 ARG A CA 1
ATOM 1321 C C . ARG A 1 165 ? -6.213 -0.173 13.755 1.00 87.75 165 ARG A C 1
ATOM 1323 O O . ARG A 1 165 ? -6.116 -0.891 14.731 1.00 87.75 165 ARG A O 1
ATOM 1330 N N . LEU A 1 166 ? -6.406 1.140 13.864 1.00 86.50 166 LEU A N 1
ATOM 1331 C CA . LEU A 1 166 ? -6.456 1.793 15.180 1.00 86.50 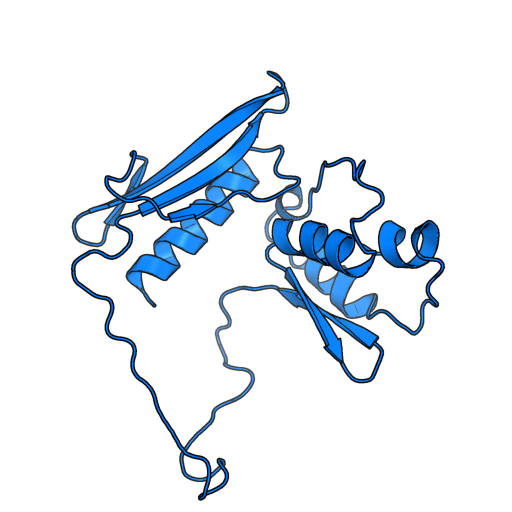166 LEU A CA 1
ATOM 1332 C C . LEU A 1 166 ? -7.549 1.231 16.112 1.00 86.50 166 LEU A C 1
ATOM 1334 O O . LEU A 1 166 ? -7.375 1.273 17.324 1.00 86.50 166 LEU A O 1
ATOM 1338 N N . ILE A 1 167 ? -8.663 0.720 15.571 1.00 85.75 167 ILE A N 1
ATOM 1339 C CA . ILE A 1 167 ? -9.780 0.171 16.364 1.00 85.75 167 ILE A CA 1
ATOM 1340 C C . ILE A 1 167 ? -9.560 -1.303 16.740 1.00 85.75 167 ILE A C 1
ATOM 1342 O O . ILE A 1 167 ? -10.000 -1.728 17.807 1.00 85.75 167 ILE A O 1
ATOM 1346 N N . TYR A 1 168 ? -8.954 -2.091 15.847 1.00 82.44 168 TYR A N 1
ATOM 1347 C CA . TYR A 1 168 ? -8.898 -3.555 15.958 1.00 82.44 168 TYR A CA 1
ATOM 1348 C C . TYR A 1 168 ? -7.502 -4.132 16.235 1.00 82.44 168 TYR A C 1
ATOM 1350 O O . TYR A 1 168 ? -7.399 -5.353 16.367 1.00 82.44 168 TYR A O 1
ATOM 1358 N N . SER A 1 169 ? -6.459 -3.298 16.272 1.00 66.56 169 SER A N 1
ATOM 1359 C CA . SER A 1 169 ? -5.092 -3.699 16.636 1.00 66.56 169 SER A CA 1
ATOM 1360 C C . SER A 1 169 ? -4.919 -3.924 18.133 1.00 66.56 169 SER A C 1
ATOM 1362 O O . SER A 1 169 ? -5.545 -3.189 18.929 1.00 66.56 169 SER A O 1
#